Protein AF-A0A8C9MEL6-F1 (afdb_monomer)

Solvent-accessible surface area (backbone atoms only — not comparable to full-atom values): 7020 Å² total; per-residue (Å²): 141,83,85,80,83,79,82,81,81,81,84,76,84,80,82,75,74,52,78,75,56,58,56,47,55,54,43,43,65,72,52,49,47,67,72,44,66,90,51,96,62,8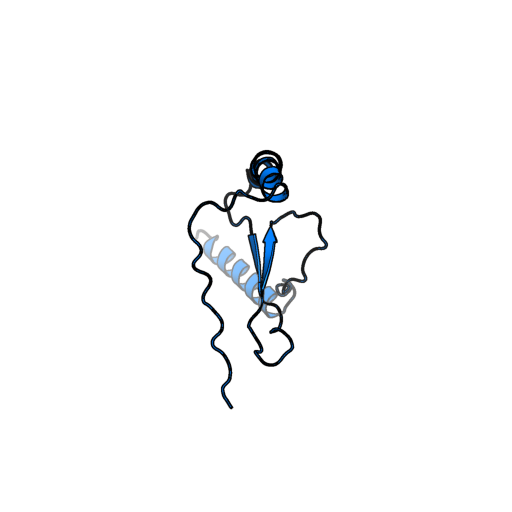3,60,61,46,78,45,80,50,74,50,45,87,67,94,78,52,45,86,39,67,50,77,43,60,70,91,55,96,62,85,79,77,92,65,90,75,77,83,61,67,82,39,71,68,46,44,52,53,49,52,53,52,52,54,54,49,53,70,70,67,58,80,129

Structure (mmCIF, N/CA/C/O backbone):
data_AF-A0A8C9MEL6-F1
#
_entry.id   AF-A0A8C9MEL6-F1
#
loop_
_atom_site.group_PDB
_atom_site.id
_atom_site.type_symbol
_atom_site.label_atom_id
_atom_site.label_alt_id
_atom_site.label_comp_id
_atom_site.label_asym_id
_atom_site.label_entity_id
_atom_site.label_seq_id
_atom_site.pdbx_PDB_ins_code
_atom_site.Cartn_x
_atom_site.Cartn_y
_atom_site.Cartn_z
_atom_site.occupancy
_atom_site.B_iso_or_equiv
_atom_site.auth_seq_id
_atom_site.auth_comp_id
_atom_site.auth_asym_id
_atom_site.auth_atom_id
_atom_site.pdbx_PDB_model_num
ATOM 1 N N . MET A 1 1 ? 52.071 -3.184 -11.048 1.00 50.12 1 MET A N 1
ATOM 2 C CA . MET A 1 1 ? 50.902 -3.837 -11.676 1.00 50.12 1 MET A CA 1
ATOM 3 C C . MET A 1 1 ? 49.670 -3.042 -11.248 1.00 50.12 1 MET A C 1
ATOM 5 O O . MET A 1 1 ? 49.292 -3.120 -10.090 1.00 50.12 1 MET A O 1
ATOM 9 N N . PHE A 1 2 ? 49.173 -2.140 -12.100 1.00 41.22 2 PHE A N 1
ATOM 10 C CA . PHE A 1 2 ? 48.120 -1.164 -11.759 1.00 41.22 2 PHE A CA 1
ATOM 11 C C . PHE A 1 2 ? 46.716 -1.738 -12.006 1.00 41.22 2 PHE A C 1
ATOM 13 O O . PHE A 1 2 ? 46.551 -2.427 -13.012 1.00 41.22 2 PHE A O 1
ATOM 20 N N . PRO A 1 3 ? 45.683 -1.384 -11.220 1.00 53.12 3 PRO A N 1
ATOM 21 C CA . PRO A 1 3 ? 44.315 -1.417 -11.708 1.00 53.12 3 PRO A CA 1
ATOM 22 C C . PRO A 1 3 ? 43.936 -0.069 -12.343 1.00 53.12 3 PRO A C 1
ATOM 24 O O . PRO A 1 3 ? 44.161 1.008 -11.794 1.00 53.12 3 PRO A O 1
ATOM 27 N N . THR A 1 4 ? 43.381 -0.173 -13.544 1.00 49.31 4 THR A N 1
ATOM 28 C CA . THR A 1 4 ? 42.933 0.890 -14.446 1.00 49.31 4 THR A CA 1
ATOM 29 C C . THR A 1 4 ? 41.743 1.672 -13.890 1.00 49.31 4 THR A C 1
ATOM 31 O O . THR A 1 4 ? 40.770 1.084 -13.419 1.00 49.31 4 THR A O 1
ATOM 34 N N . SER A 1 5 ? 41.792 3.000 -14.004 1.00 50.53 5 SER A N 1
ATOM 35 C CA . SER A 1 5 ? 40.670 3.895 -13.727 1.00 50.53 5 SER A CA 1
ATOM 36 C C . SER A 1 5 ? 39.515 3.658 -14.710 1.00 50.53 5 SER A C 1
ATOM 38 O O . SER A 1 5 ? 39.695 3.609 -15.926 1.00 50.53 5 SER A O 1
ATOM 40 N N . VAL A 1 6 ? 38.304 3.515 -14.171 1.00 56.16 6 VAL A N 1
ATOM 41 C CA . VAL A 1 6 ? 37.051 3.470 -14.938 1.00 56.16 6 VAL A CA 1
ATOM 42 C C . VAL A 1 6 ? 36.745 4.889 -15.439 1.00 56.16 6 VAL A C 1
ATOM 44 O O . VAL A 1 6 ? 36.769 5.818 -14.628 1.00 56.16 6 VAL A O 1
ATOM 47 N N . PRO A 1 7 ? 36.454 5.118 -16.734 1.00 46.91 7 PRO A N 1
ATOM 48 C CA . PRO A 1 7 ? 36.179 6.465 -17.206 1.00 46.91 7 PRO A CA 1
ATOM 49 C C . PRO A 1 7 ? 34.779 6.912 -16.768 1.00 46.91 7 PRO A C 1
ATOM 51 O O . PRO A 1 7 ? 33.774 6.247 -17.023 1.00 46.91 7 PRO A O 1
ATOM 54 N N . ALA A 1 8 ? 34.718 8.086 -16.142 1.00 51.22 8 ALA A N 1
ATOM 55 C CA . ALA A 1 8 ? 33.484 8.808 -15.876 1.00 51.22 8 ALA A CA 1
ATOM 56 C C . ALA A 1 8 ? 32.819 9.206 -17.206 1.00 51.22 8 ALA A C 1
ATOM 58 O O . ALA A 1 8 ? 33.338 10.036 -17.958 1.00 51.22 8 ALA A O 1
ATOM 59 N N . ARG A 1 9 ? 31.657 8.617 -17.507 1.00 49.78 9 ARG A N 1
ATOM 60 C CA . ARG A 1 9 ? 30.814 9.032 -18.635 1.00 49.78 9 ARG A CA 1
ATOM 61 C C . ARG A 1 9 ? 30.253 10.429 -18.340 1.00 49.78 9 ARG A C 1
ATOM 63 O O . ARG A 1 9 ? 29.317 10.576 -17.560 1.00 49.78 9 ARG A O 1
ATOM 70 N N . ARG A 1 10 ? 30.821 11.463 -18.971 1.00 45.53 10 ARG A N 1
ATOM 71 C CA . ARG A 1 10 ? 30.185 12.785 -19.092 1.00 45.53 10 ARG A CA 1
ATOM 72 C C . ARG A 1 10 ? 28.930 12.635 -19.956 1.00 45.53 10 ARG A C 1
ATOM 74 O O . ARG A 1 10 ? 29.035 12.447 -21.162 1.00 45.53 10 ARG A O 1
ATOM 81 N N . GLY A 1 11 ? 27.755 12.683 -19.333 1.00 38.56 11 GLY A N 1
ATOM 82 C CA . GLY A 1 11 ? 26.468 12.726 -20.025 1.00 38.56 11 GLY A CA 1
ATOM 83 C C . GLY A 1 11 ? 26.136 14.154 -20.449 1.00 38.56 11 GLY A C 1
ATOM 84 O O . GLY A 1 11 ? 25.525 14.900 -19.692 1.00 38.56 11 GLY A O 1
ATOM 85 N N . THR A 1 12 ? 26.560 14.551 -21.646 1.00 44.88 12 THR A N 1
ATOM 86 C CA . THR A 1 12 ? 26.092 15.776 -22.304 1.00 44.88 12 THR A CA 1
ATOM 87 C C . THR A 1 12 ? 24.839 15.469 -23.123 1.00 44.88 12 THR A C 1
ATOM 89 O O . THR A 1 12 ? 24.928 14.732 -24.097 1.00 44.88 12 THR A O 1
ATOM 92 N N . GLY A 1 13 ? 23.710 16.048 -22.699 1.00 47.44 13 GLY A N 1
ATOM 93 C CA . GLY A 1 13 ? 22.645 16.637 -23.525 1.00 47.44 13 GLY A CA 1
ATOM 94 C C . GLY A 1 13 ? 22.043 15.834 -24.686 1.00 47.44 13 GLY A C 1
ATOM 95 O O . GLY A 1 13 ? 22.698 15.590 -25.690 1.00 47.44 13 GLY A O 1
ATOM 96 N N . ALA A 1 14 ? 20.724 15.622 -24.591 1.00 51.44 14 ALA A N 1
ATOM 97 C CA . ALA A 1 14 ? 19.803 15.116 -25.618 1.00 51.44 14 ALA A CA 1
ATOM 98 C C . ALA A 1 14 ? 19.763 13.589 -25.799 1.00 51.44 14 ALA A C 1
ATOM 100 O O . ALA A 1 14 ? 19.950 13.052 -26.891 1.00 51.44 14 ALA A O 1
ATOM 101 N N . GLU A 1 15 ? 19.399 12.885 -24.729 1.00 51.06 15 GLU A N 1
ATOM 102 C CA . GLU A 1 15 ? 18.885 11.524 -24.848 1.00 51.06 15 GLU A CA 1
ATOM 103 C C . GLU A 1 15 ? 17.477 11.594 -25.460 1.00 51.06 15 GLU A C 1
ATOM 105 O O . GLU A 1 15 ? 16.505 12.011 -24.830 1.00 51.06 15 GLU A O 1
ATOM 110 N N . ARG A 1 16 ? 17.375 11.275 -26.754 1.00 59.25 16 ARG A N 1
ATOM 111 C CA . ARG A 1 16 ? 16.087 11.048 -27.412 1.00 59.25 16 ARG A CA 1
ATOM 112 C C . ARG A 1 16 ? 15.397 9.915 -26.655 1.00 59.25 16 ARG A C 1
ATOM 114 O O . ARG A 1 16 ? 15.860 8.783 -26.746 1.00 59.25 16 ARG A O 1
ATOM 121 N N . ALA A 1 17 ? 14.314 10.239 -25.949 1.00 59.91 17 ALA A N 1
ATOM 122 C CA . ALA A 1 17 ? 13.492 9.269 -25.236 1.00 59.91 17 ALA A CA 1
ATOM 123 C C . ALA A 1 17 ? 13.239 8.040 -26.122 1.00 59.91 17 ALA A C 1
ATOM 125 O O . ALA A 1 17 ? 12.803 8.183 -27.279 1.00 59.91 17 ALA A O 1
ATOM 126 N N . ALA A 1 18 ? 13.578 6.857 -25.608 1.00 60.16 18 ALA A N 1
ATOM 127 C CA . ALA A 1 18 ? 13.481 5.612 -26.359 1.00 60.16 18 ALA A CA 1
ATOM 128 C C . ALA A 1 18 ? 12.025 5.416 -26.835 1.00 60.16 18 ALA A C 1
ATOM 130 O O . ALA A 1 18 ? 11.101 5.883 -26.170 1.00 60.16 18 ALA A O 1
ATOM 131 N N . PRO A 1 19 ? 11.759 4.734 -27.964 1.00 62.56 19 PRO A N 1
ATOM 132 C CA . PRO A 1 19 ? 10.397 4.580 -28.495 1.00 62.56 19 PRO A CA 1
ATOM 133 C C . PRO A 1 19 ? 9.375 4.087 -27.454 1.00 62.56 19 PRO A C 1
ATOM 135 O O . PRO A 1 19 ? 8.249 4.572 -27.423 1.00 62.56 19 PRO A O 1
ATOM 138 N N . GLN A 1 20 ? 9.810 3.219 -26.535 1.00 69.06 20 GLN A N 1
ATOM 139 C CA . GLN A 1 20 ? 9.006 2.688 -25.429 1.00 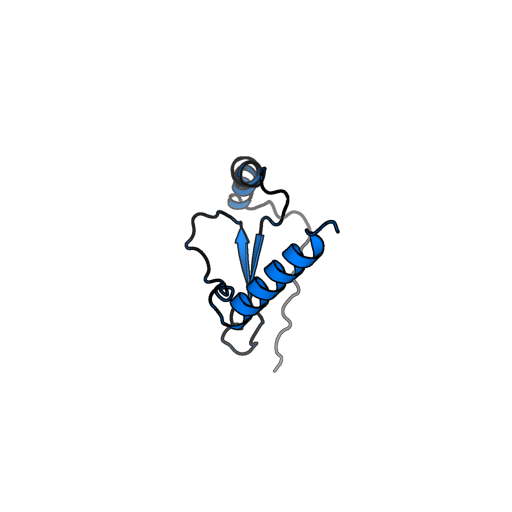69.06 20 GLN A CA 1
ATOM 140 C C . GLN A 1 20 ? 8.565 3.759 -24.416 1.00 69.06 20 GLN A C 1
ATOM 142 O O . GLN A 1 20 ? 7.509 3.634 -23.804 1.00 69.06 20 GLN A O 1
ATOM 147 N N . GLU A 1 21 ? 9.342 4.828 -24.237 1.00 76.50 21 GLU A N 1
ATOM 148 C CA . GLU A 1 21 ? 9.034 5.917 -23.303 1.00 76.50 21 GLU A CA 1
ATOM 149 C C . GLU A 1 21 ? 7.956 6.858 -23.851 1.00 76.50 21 GLU A C 1
ATOM 151 O O . GLU A 1 21 ? 7.190 7.443 -23.085 1.00 76.50 21 GLU A O 1
ATOM 156 N N . LYS A 1 22 ? 7.838 6.970 -25.180 1.00 80.25 22 LYS A N 1
ATOM 157 C CA . LYS A 1 22 ? 6.809 7.802 -25.821 1.00 80.25 22 LYS A CA 1
ATOM 158 C C . LYS A 1 22 ? 5.407 7.228 -25.612 1.00 80.25 22 LYS A C 1
ATOM 160 O O . LYS A 1 22 ? 4.470 7.983 -25.350 1.00 80.25 22 LYS A O 1
ATOM 165 N N . ASP A 1 23 ? 5.276 5.903 -25.612 1.00 85.94 23 ASP A N 1
ATOM 166 C CA . ASP A 1 23 ? 4.010 5.214 -25.330 1.00 85.94 23 ASP A CA 1
ATOM 167 C C . ASP A 1 23 ? 3.546 5.415 -23.875 1.00 85.94 23 ASP A C 1
ATOM 169 O O . ASP A 1 23 ? 2.344 5.422 -23.577 1.00 85.94 23 ASP A O 1
ATOM 173 N N . LEU A 1 24 ? 4.483 5.658 -22.949 1.00 89.12 24 LEU A N 1
ATOM 174 C CA . LEU A 1 24 ? 4.159 5.932 -21.547 1.00 89.12 24 LEU A CA 1
ATOM 175 C C . LEU A 1 24 ? 3.415 7.256 -21.372 1.00 89.12 24 LEU A C 1
ATOM 177 O O . LEU A 1 24 ? 2.575 7.349 -20.478 1.00 89.12 24 LEU A O 1
ATOM 181 N N . ILE A 1 25 ? 3.659 8.252 -22.230 1.00 91.94 25 ILE A N 1
ATOM 182 C CA . ILE A 1 25 ? 2.947 9.538 -22.190 1.00 91.94 25 ILE A CA 1
ATOM 183 C C . ILE A 1 25 ? 1.460 9.311 -22.471 1.00 91.94 25 ILE A C 1
ATOM 185 O O . ILE A 1 25 ? 0.599 9.790 -21.728 1.00 91.94 25 ILE A O 1
ATOM 189 N N . HIS A 1 26 ? 1.144 8.518 -23.498 1.00 91.88 26 HIS A N 1
ATOM 190 C CA . HIS A 1 26 ? -0.238 8.159 -23.804 1.00 91.88 26 HIS A CA 1
ATOM 191 C C . HIS A 1 26 ? -0.886 7.415 -22.629 1.00 91.88 26 HIS A C 1
ATOM 193 O O . HIS A 1 26 ? -1.976 7.780 -22.185 1.00 91.88 26 HIS A O 1
ATOM 199 N N . LYS A 1 27 ? -0.189 6.425 -22.055 1.00 92.81 27 LYS A N 1
ATOM 200 C CA . LYS A 1 27 ? -0.662 5.677 -20.880 1.00 92.81 27 LYS A CA 1
ATOM 201 C C . LYS A 1 27 ? -0.887 6.579 -19.661 1.00 92.81 27 LYS A C 1
ATOM 203 O O . LYS A 1 27 ? -1.877 6.403 -18.949 1.00 92.81 27 LYS A O 1
ATOM 208 N N . LEU A 1 28 ? -0.011 7.552 -19.422 1.00 93.75 28 LEU A N 1
ATOM 209 C CA . LEU A 1 28 ? -0.119 8.486 -18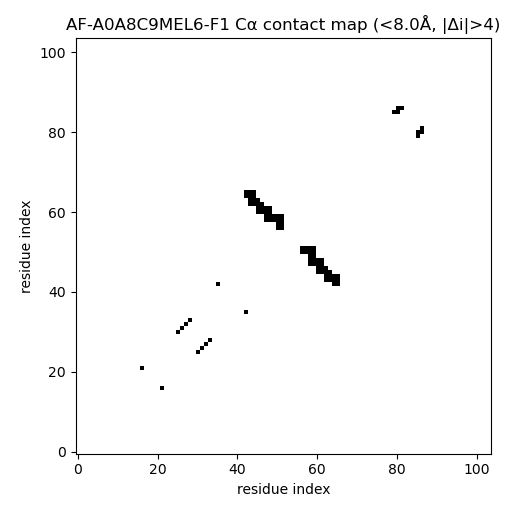.305 1.00 93.75 28 LEU A CA 1
ATOM 210 C C . LEU A 1 28 ? -1.417 9.292 -18.389 1.00 93.75 28 LEU A C 1
ATOM 212 O O . LEU A 1 28 ? -2.209 9.275 -17.448 1.00 93.75 28 LEU A O 1
ATOM 216 N N . PHE A 1 29 ? -1.670 9.937 -19.527 1.00 95.06 29 PHE A N 1
ATOM 217 C CA . PHE A 1 29 ? -2.817 10.835 -19.666 1.00 95.06 29 PHE A CA 1
ATOM 218 C C . PHE A 1 29 ? -4.132 10.123 -19.979 1.00 95.06 29 PHE A C 1
ATOM 220 O O . PHE A 1 29 ? -5.185 10.591 -19.554 1.00 95.06 29 PHE A O 1
ATOM 227 N N . LYS A 1 30 ? -4.108 9.003 -20.711 1.00 95.44 30 LYS A N 1
ATOM 228 C CA . LYS A 1 30 ? -5.336 8.295 -21.110 1.00 95.44 30 LYS A CA 1
ATOM 229 C C . LYS A 1 30 ? -5.760 7.202 -20.142 1.00 95.44 30 LYS A C 1
ATOM 231 O O . LYS A 1 30 ? -6.948 6.915 -20.061 1.00 95.44 30 LYS A O 1
ATOM 236 N N . VAL A 1 31 ? -4.827 6.608 -19.394 1.00 93.44 31 VAL A N 1
ATOM 237 C CA . VAL A 1 31 ? -5.130 5.477 -18.501 1.00 93.44 31 VAL A CA 1
ATOM 238 C C . VAL A 1 31 ? -4.942 5.842 -17.032 1.00 93.44 31 VAL A C 1
ATOM 240 O O . VAL A 1 31 ? -5.827 5.574 -16.222 1.00 93.44 31 VAL A O 1
ATOM 243 N N . LEU A 1 32 ? -3.799 6.425 -16.658 1.00 94.00 32 LEU A N 1
ATOM 244 C CA . LEU A 1 32 ? -3.481 6.670 -15.247 1.00 94.00 32 LEU A CA 1
ATOM 245 C C . LEU A 1 32 ? -4.190 7.907 -14.685 1.00 94.00 32 LEU A C 1
ATOM 247 O O . LEU A 1 32 ? -4.730 7.831 -13.585 1.00 94.00 32 LEU A O 1
ATOM 251 N N . ALA A 1 33 ? -4.238 9.018 -15.423 1.00 93.69 33 ALA A N 1
ATOM 252 C CA . ALA A 1 33 ? -4.870 10.245 -14.938 1.00 93.69 33 ALA A CA 1
ATOM 253 C C . ALA A 1 33 ? -6.378 10.068 -14.639 1.00 93.69 33 ALA A C 1
ATOM 255 O O . ALA A 1 33 ? -6.775 10.355 -13.507 1.00 93.69 33 ALA A O 1
ATOM 256 N N . PRO A 1 34 ? -7.212 9.496 -15.538 1.00 94.69 34 PRO A N 1
ATOM 257 C CA . PRO A 1 34 ? -8.627 9.262 -15.230 1.00 94.69 34 PRO A CA 1
ATOM 258 C C . PRO A 1 34 ? -8.830 8.275 -14.072 1.00 94.69 34 PRO A C 1
ATOM 260 O O . PRO A 1 34 ? -9.721 8.454 -13.245 1.00 94.69 34 PRO A O 1
ATOM 263 N N . ARG A 1 35 ? -7.965 7.255 -13.955 1.00 93.50 35 ARG A N 1
ATOM 264 C CA . ARG A 1 35 ? -8.012 6.262 -12.865 1.00 93.50 35 ARG A CA 1
ATOM 265 C C . ARG A 1 35 ? -7.874 6.902 -11.484 1.00 93.50 35 ARG A C 1
ATOM 267 O O . ARG A 1 35 ? -8.492 6.444 -10.523 1.00 93.50 35 ARG A O 1
ATOM 274 N N . PHE A 1 36 ? -7.046 7.934 -11.369 1.00 94.81 36 PHE A N 1
ATOM 275 C CA . PHE A 1 36 ? -6.754 8.576 -10.093 1.00 94.81 36 PHE A CA 1
ATOM 276 C C . PHE A 1 36 ? -7.589 9.826 -9.807 1.00 94.81 36 PHE A C 1
ATOM 278 O O . PHE A 1 36 ? -7.513 10.337 -8.696 1.00 94.81 36 PHE A O 1
ATOM 285 N N . GLN A 1 37 ? -8.459 10.250 -10.727 1.00 93.06 37 GLN A N 1
ATOM 286 C CA . GLN A 1 37 ? -9.355 11.393 -10.536 1.00 93.06 37 GLN A CA 1
ATOM 287 C C . GLN A 1 37 ? -10.163 11.366 -9.216 1.00 93.06 37 GLN A C 1
ATOM 289 O O . GLN A 1 37 ? -10.211 12.401 -8.554 1.00 93.06 37 GLN A O 1
ATOM 294 N N . PRO A 1 38 ? -10.756 10.238 -8.761 1.00 91.38 38 PRO A N 1
ATOM 295 C CA . PRO A 1 38 ? -11.496 10.214 -7.495 1.00 91.38 38 PRO A CA 1
ATOM 296 C C . PRO A 1 38 ? -10.601 10.058 -6.251 1.00 91.38 38 PRO A C 1
ATOM 298 O O . PRO A 1 38 ? -11.114 9.969 -5.139 1.00 91.38 38 PRO A O 1
ATOM 301 N N . HIS A 1 39 ? -9.276 9.979 -6.408 1.00 87.38 39 HIS A N 1
ATOM 302 C CA . HIS A 1 39 ? -8.329 9.707 -5.328 1.00 87.38 39 HIS A CA 1
ATOM 303 C C . HIS A 1 39 ? -7.518 10.970 -4.981 1.00 87.38 39 HIS A C 1
ATOM 305 O O . HIS A 1 39 ? -6.380 11.080 -5.428 1.00 87.38 39 HIS A O 1
ATOM 311 N N . PRO A 1 40 ? -8.009 11.894 -4.127 1.00 83.19 40 PRO A N 1
ATOM 312 C CA . PRO A 1 40 ? -7.294 13.132 -3.770 1.00 83.19 40 PRO A CA 1
ATOM 313 C C . PRO A 1 40 ? -6.067 12.910 -2.856 1.00 83.19 40 PRO A C 1
ATOM 315 O O . PRO A 1 40 ? -5.601 13.831 -2.193 1.00 83.19 40 PRO A O 1
ATOM 318 N N . GLY A 1 41 ? -5.564 11.678 -2.760 1.00 85.81 41 GLY A N 1
ATOM 319 C CA . GLY A 1 41 ? -4.511 11.279 -1.830 1.00 85.81 41 GLY A CA 1
ATOM 320 C C . GLY A 1 41 ? -3.339 10.596 -2.527 1.00 85.81 41 GLY A C 1
ATOM 321 O O . GLY A 1 41 ? -3.037 10.845 -3.688 1.00 85.81 41 GLY A O 1
ATOM 322 N N . SER A 1 42 ? -2.659 9.695 -1.816 1.00 90.00 42 SER A N 1
ATOM 323 C CA . SER A 1 42 ? -1.505 8.989 -2.378 1.00 90.00 42 SER A CA 1
ATOM 324 C C . SER A 1 42 ? -1.891 8.095 -3.562 1.00 90.00 42 SER A C 1
ATOM 326 O O . SER A 1 42 ? -2.763 7.234 -3.437 1.00 90.00 42 SER A O 1
ATOM 328 N N . TYR A 1 43 ? -1.201 8.252 -4.690 1.00 95.12 43 TYR A N 1
ATOM 329 C CA . TYR A 1 43 ? -1.347 7.386 -5.871 1.00 95.12 43 TYR A CA 1
ATOM 330 C C . TYR A 1 43 ? -0.497 6.123 -5.769 1.00 95.12 43 TYR A C 1
ATOM 332 O O . TYR A 1 43 ? -0.840 5.072 -6.314 1.00 95.12 43 TYR A O 1
ATOM 340 N N . THR A 1 44 ? 0.605 6.230 -5.032 1.00 94.69 44 THR A N 1
ATOM 341 C CA . THR A 1 44 ? 1.568 5.162 -4.825 1.00 94.69 44 THR A CA 1
ATOM 342 C C . THR A 1 44 ? 1.404 4.521 -3.452 1.00 94.69 44 THR A C 1
ATOM 344 O O . THR A 1 44 ? 0.883 5.113 -2.499 1.00 94.69 44 THR A O 1
ATOM 347 N N . ARG A 1 45 ? 1.853 3.275 -3.349 1.00 92.69 45 ARG A N 1
ATOM 348 C CA . ARG A 1 45 ? 2.122 2.594 -2.087 1.00 92.69 45 ARG A CA 1
ATOM 349 C C . ARG A 1 45 ? 3.582 2.174 -2.089 1.00 92.69 45 ARG A C 1
ATOM 351 O O . ARG A 1 45 ? 4.060 1.652 -3.088 1.00 92.69 45 ARG A O 1
ATOM 358 N N . LEU A 1 46 ? 4.250 2.387 -0.962 1.00 94.50 46 LEU A N 1
ATOM 359 C CA . LEU A 1 46 ? 5.603 1.916 -0.708 1.00 94.50 46 LEU A CA 1
ATOM 360 C C . LEU A 1 46 ? 5.548 0.857 0.396 1.00 94.50 46 LEU A C 1
ATOM 362 O O . LEU A 1 46 ? 4.930 1.094 1.436 1.00 94.50 46 LEU A O 1
ATOM 366 N N . LEU A 1 47 ? 6.167 -0.298 0.174 1.00 94.75 47 LEU A N 1
ATOM 367 C CA . LEU A 1 47 ? 6.333 -1.343 1.183 1.00 94.75 47 LEU A CA 1
ATOM 368 C C . LEU A 1 47 ? 7.805 -1.719 1.279 1.00 94.75 47 LEU A C 1
ATOM 370 O O . LEU A 1 47 ? 8.433 -2.032 0.272 1.00 94.75 47 LEU A O 1
ATOM 374 N N . GLN A 1 48 ? 8.345 -1.695 2.494 1.00 94.44 48 GLN A N 1
ATOM 375 C CA . GLN A 1 48 ? 9.689 -2.193 2.742 1.00 94.44 48 GLN A CA 1
ATOM 376 C C . GLN A 1 48 ? 9.696 -3.715 2.611 1.00 94.44 48 GLN A C 1
ATOM 378 O O . GLN A 1 48 ? 8.812 -4.396 3.134 1.00 94.44 48 GLN A O 1
ATOM 383 N N . ILE A 1 49 ? 10.706 -4.228 1.921 1.00 94.06 49 ILE A N 1
ATOM 384 C CA . ILE A 1 49 ? 10.976 -5.660 1.811 1.00 94.06 49 ILE A CA 1
ATOM 385 C C . ILE A 1 49 ? 12.309 -5.968 2.503 1.00 94.06 49 ILE A C 1
ATOM 387 O O . ILE A 1 49 ? 13.038 -5.032 2.859 1.00 94.06 49 ILE A O 1
ATOM 391 N N . PRO A 1 50 ? 12.628 -7.251 2.742 1.00 94.19 50 PRO A N 1
ATOM 392 C CA . PRO A 1 50 ? 13.930 -7.627 3.268 1.00 94.19 50 PRO A CA 1
ATOM 393 C C . PRO A 1 50 ? 15.068 -7.020 2.447 1.00 94.19 50 PRO A C 1
ATOM 395 O O . PRO A 1 50 ? 14.918 -6.725 1.257 1.00 94.19 50 PRO A O 1
ATOM 398 N N . ASN A 1 51 ? 16.201 -6.808 3.110 1.00 96.38 51 ASN A N 1
ATOM 399 C CA . ASN A 1 51 ? 17.383 -6.286 2.446 1.00 96.38 51 ASN A CA 1
ATOM 400 C C . ASN A 1 51 ? 17.800 -7.215 1.306 1.00 96.38 51 ASN A C 1
ATOM 402 O O . ASN A 1 51 ? 17.574 -8.421 1.366 1.00 96.38 51 ASN A O 1
ATOM 406 N N . ARG A 1 52 ? 18.417 -6.635 0.277 1.00 95.75 52 ARG A N 1
ATOM 407 C CA . ARG A 1 52 ? 18.916 -7.402 -0.860 1.00 95.75 52 ARG A CA 1
ATOM 408 C C . ARG A 1 52 ? 19.913 -8.457 -0.380 1.00 95.75 52 ARG A C 1
ATOM 410 O O . ARG A 1 52 ? 20.852 -8.131 0.349 1.00 95.75 52 ARG A O 1
ATOM 417 N N . ASP A 1 53 ? 19.714 -9.688 -0.836 1.00 92.19 53 ASP A N 1
ATOM 418 C CA . ASP A 1 53 ? 20.655 -10.776 -0.602 1.00 92.19 53 ASP A CA 1
ATOM 419 C C . ASP A 1 53 ? 21.977 -10.474 -1.317 1.00 92.19 53 ASP A C 1
ATOM 421 O O . ASP A 1 53 ? 21.998 -10.128 -2.500 1.00 92.19 53 ASP A O 1
ATOM 425 N N . GLY A 1 54 ? 23.089 -10.572 -0.590 1.00 88.69 54 GLY A N 1
ATOM 426 C CA . GLY A 1 54 ? 24.420 -10.276 -1.113 1.00 88.69 54 GLY A CA 1
ATOM 427 C C . GLY A 1 54 ? 25.288 -9.477 -0.146 1.00 88.69 54 GLY A C 1
ATOM 428 O O . GLY A 1 54 ? 24.961 -9.302 1.030 1.00 88.69 54 GLY A O 1
ATOM 429 N N . LEU A 1 55 ? 26.431 -9.013 -0.655 1.00 85.81 55 LEU A N 1
ATOM 430 C CA . LEU A 1 55 ? 27.484 -8.394 0.153 1.00 85.81 55 LEU A CA 1
ATOM 431 C C . LEU A 1 55 ? 27.082 -7.026 0.727 1.00 85.81 55 LEU A C 1
ATOM 433 O O . LEU A 1 55 ? 27.474 -6.693 1.841 1.00 85.81 55 LEU A O 1
ATOM 437 N N . ASP A 1 56 ? 26.292 -6.241 -0.008 1.00 93.56 56 ASP A N 1
ATOM 438 C CA . ASP A 1 56 ? 25.959 -4.863 0.369 1.00 93.56 56 ASP A CA 1
ATOM 439 C C . ASP A 1 56 ? 24.765 -4.733 1.326 1.00 93.56 56 ASP A C 1
ATOM 441 O O . ASP A 1 56 ? 24.595 -3.681 1.945 1.00 93.56 56 ASP A O 1
ATOM 445 N N . ARG A 1 57 ? 23.945 -5.789 1.461 1.00 91.56 57 ARG A N 1
ATOM 446 C CA . ARG A 1 57 ? 22.741 -5.845 2.310 1.00 91.56 57 ARG A CA 1
ATOM 447 C C . ARG A 1 57 ? 21.879 -4.582 2.202 1.00 91.56 57 ARG A C 1
ATOM 449 O O . ARG A 1 57 ? 21.371 -4.085 3.212 1.00 91.56 57 ARG A O 1
ATOM 456 N N . ALA A 1 58 ? 21.725 -4.052 0.988 1.00 95.62 58 ALA A N 1
ATOM 457 C CA . ALA A 1 58 ? 21.031 -2.790 0.758 1.00 95.62 58 ALA A CA 1
ATOM 458 C C . ALA A 1 58 ? 19.563 -2.847 1.222 1.00 95.62 58 ALA A C 1
ATOM 460 O O . ALA A 1 58 ? 18.885 -3.862 1.053 1.00 95.62 58 ALA A O 1
ATOM 461 N N . LYS A 1 59 ? 19.052 -1.744 1.787 1.00 96.06 59 LYS A N 1
ATOM 462 C CA . LYS A 1 59 ? 17.632 -1.616 2.156 1.00 96.06 59 LYS A CA 1
ATOM 463 C C . LYS A 1 59 ? 16.781 -1.502 0.894 1.00 96.06 59 LYS A C 1
ATOM 465 O O . LYS A 1 59 ? 17.038 -0.636 0.062 1.00 96.06 59 LYS A O 1
ATOM 470 N N . MET A 1 60 ? 15.749 -2.333 0.789 1.00 97.25 60 MET A N 1
ATOM 471 C CA . MET A 1 60 ? 14.911 -2.432 -0.406 1.00 97.25 60 MET A CA 1
ATOM 472 C C . MET A 1 60 ? 13.446 -2.101 -0.108 1.00 97.25 60 MET A C 1
ATOM 474 O O . MET A 1 60 ? 12.950 -2.276 1.008 1.00 97.25 60 MET A O 1
ATOM 478 N N . ALA A 1 61 ? 12.733 -1.637 -1.132 1.00 96.19 61 ALA A N 1
ATOM 479 C CA . ALA A 1 61 ? 11.302 -1.376 -1.069 1.00 96.19 61 ALA A CA 1
ATOM 480 C C . ALA A 1 61 ? 10.634 -1.649 -2.420 1.00 96.19 61 ALA A C 1
ATOM 482 O O . ALA A 1 61 ? 11.254 -1.527 -3.474 1.00 96.19 61 ALA A O 1
ATOM 483 N N . VAL A 1 62 ? 9.348 -1.983 -2.373 1.00 95.75 62 VAL A N 1
ATOM 484 C CA . VAL A 1 62 ? 8.468 -2.099 -3.535 1.00 95.75 62 VAL A CA 1
ATOM 485 C C . VAL A 1 62 ? 7.590 -0.859 -3.592 1.00 95.75 62 VAL A C 1
ATOM 487 O O . VAL A 1 62 ? 6.937 -0.516 -2.603 1.00 95.75 62 VAL A O 1
ATOM 490 N N . ILE A 1 63 ? 7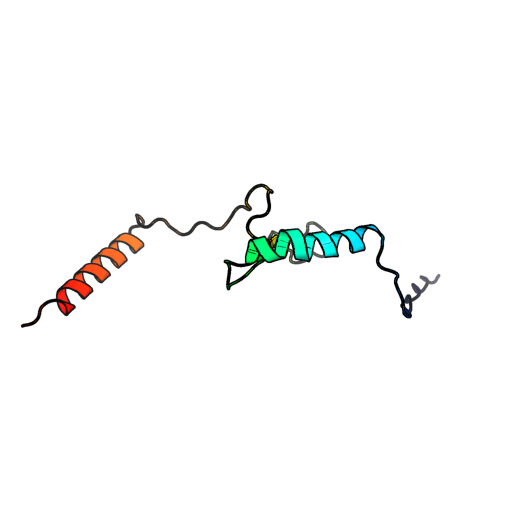.563 -0.201 -4.752 1.00 95.88 63 ILE A N 1
ATOM 491 C CA . ILE A 1 63 ? 6.623 0.876 -5.054 1.00 95.88 63 ILE A CA 1
ATOM 492 C C . ILE A 1 63 ? 5.600 0.395 -6.080 1.00 95.88 63 ILE A C 1
ATOM 494 O O . ILE A 1 63 ? 5.955 -0.173 -7.109 1.00 95.88 63 ILE A O 1
ATOM 498 N N . GLU A 1 64 ? 4.323 0.631 -5.808 1.00 95.06 64 GLU A N 1
ATOM 499 C CA . GLU A 1 64 ? 3.236 0.280 -6.718 1.00 95.06 64 GLU A CA 1
ATOM 500 C C . GLU A 1 64 ? 2.260 1.442 -6.901 1.00 95.06 64 GLU A C 1
ATOM 502 O O . GLU A 1 64 ? 2.055 2.251 -5.995 1.00 95.06 64 GLU A O 1
ATOM 507 N N . LEU A 1 65 ? 1.613 1.494 -8.065 1.00 94.81 65 LEU A N 1
ATOM 508 C CA . LEU A 1 65 ? 0.446 2.343 -8.295 1.00 94.81 65 LEU A CA 1
ATOM 509 C C . LEU A 1 65 ? -0.802 1.638 -7.765 1.00 94.81 65 LEU A C 1
ATOM 511 O O . LEU A 1 65 ? -1.022 0.462 -8.058 1.00 94.81 65 LEU A O 1
ATOM 515 N N . LYS A 1 66 ? -1.639 2.346 -7.003 1.00 92.56 66 LYS A N 1
ATOM 516 C CA . LYS A 1 66 ? -2.882 1.772 -6.471 1.00 92.56 66 LYS A CA 1
ATOM 517 C C . LYS A 1 66 ? -3.829 1.365 -7.607 1.00 92.56 66 LYS A C 1
ATOM 519 O O . LYS A 1 66 ? -3.938 2.055 -8.618 1.00 92.56 66 LYS A O 1
ATOM 524 N N . GLY A 1 67 ? -4.522 0.239 -7.432 1.00 90.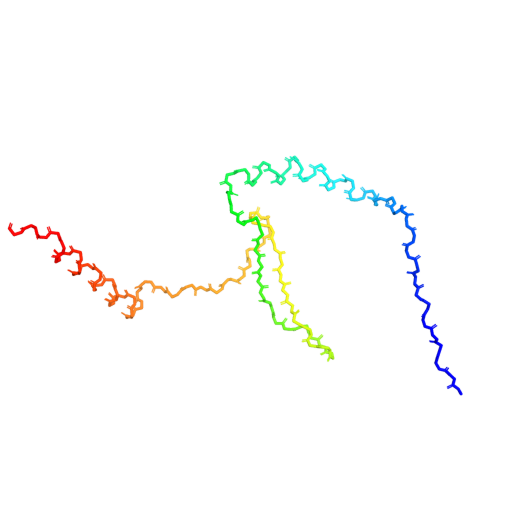56 67 GLY A N 1
ATOM 525 C CA . GLY A 1 67 ? -5.448 -0.286 -8.444 1.00 90.56 67 GLY A CA 1
ATOM 526 C C . GLY A 1 67 ? -4.748 -0.791 -9.710 1.00 90.56 67 GLY A C 1
ATOM 527 O O . GLY A 1 67 ? -5.327 -0.759 -10.795 1.00 90.56 67 GLY A O 1
ATOM 528 N N . ASN A 1 68 ? -3.478 -1.190 -9.612 1.00 93.31 68 ASN A N 1
ATOM 529 C CA . ASN A 1 68 ? -2.830 -1.958 -10.670 1.00 93.31 68 ASN A CA 1
ATOM 530 C C . ASN A 1 68 ? -3.477 -3.365 -10.784 1.00 93.31 68 ASN A C 1
ATOM 532 O O . ASN A 1 68 ? -4.089 -3.825 -9.821 1.00 93.31 68 ASN A O 1
ATOM 536 N N . PRO A 1 69 ? -3.380 -4.038 -11.945 1.00 93.25 69 PRO A N 1
ATOM 537 C CA . PRO A 1 69 ? -3.990 -5.354 -12.162 1.00 93.25 69 PRO A CA 1
ATOM 538 C C . PRO A 1 69 ? -3.139 -6.529 -11.641 1.00 93.25 69 PRO A C 1
ATOM 540 O O . PRO A 1 69 ? -3.408 -7.674 -11.993 1.00 93.25 69 PRO A O 1
ATOM 543 N N . LEU A 1 70 ? -2.079 -6.269 -10.869 1.00 94.56 70 LEU A N 1
ATOM 544 C CA . LEU A 1 70 ? -1.189 -7.309 -10.355 1.00 94.56 70 LEU A CA 1
ATOM 545 C C . LEU A 1 70 ? -1.757 -7.912 -9.059 1.00 94.56 70 LEU A C 1
ATOM 547 O O . LEU A 1 70 ? -2.607 -7.297 -8.406 1.00 94.56 70 LEU A O 1
ATOM 551 N N . PRO A 1 71 ? -1.287 -9.105 -8.650 1.00 95.06 71 PRO A N 1
ATOM 552 C CA . PRO A 1 71 ? -1.648 -9.675 -7.360 1.00 95.06 71 PRO A CA 1
ATOM 553 C C . PRO A 1 71 ? -1.365 -8.690 -6.212 1.00 95.06 71 PRO A C 1
ATOM 555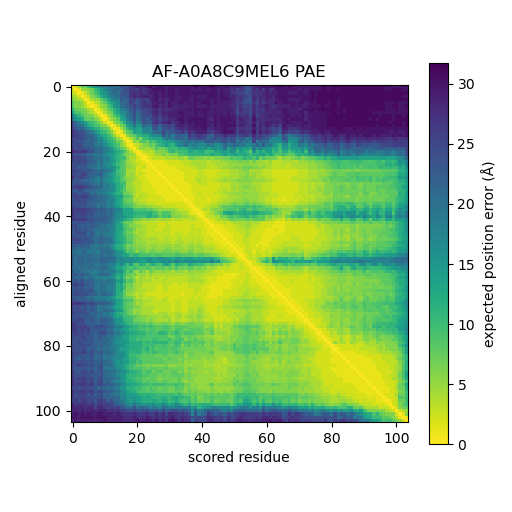 O O . PRO A 1 71 ? -0.308 -8.053 -6.197 1.00 95.06 71 PRO A O 1
ATOM 558 N N . PRO A 1 72 ? -2.280 -8.551 -5.236 1.00 92.69 72 PRO A N 1
ATOM 559 C CA . PRO A 1 72 ? -2.117 -7.584 -4.162 1.00 92.69 72 PRO A CA 1
ATOM 560 C C . PRO A 1 72 ? -0.931 -7.951 -3.266 1.00 92.69 72 PRO A C 1
ATOM 562 O O . PRO A 1 72 ? -0.794 -9.097 -2.836 1.00 92.69 72 PRO A O 1
ATOM 565 N N . LEU A 1 73 ? -0.111 -6.956 -2.918 1.00 91.12 73 LEU A N 1
ATOM 566 C CA . LEU A 1 73 ? 1.017 -7.154 -2.007 1.00 91.12 73 LEU A CA 1
ATOM 567 C C . LEU A 1 73 ? 0.545 -7.595 -0.611 1.00 91.12 73 LEU A C 1
ATOM 569 O O . LEU A 1 73 ? -0.491 -7.141 -0.106 1.00 91.12 73 LEU A O 1
ATOM 573 N N . VAL A 1 74 ? 1.338 -8.451 0.043 1.00 90.19 74 VAL A N 1
ATOM 574 C CA . VAL A 1 74 ? 1.100 -8.857 1.434 1.00 90.19 74 VAL A CA 1
ATOM 575 C C . VAL A 1 74 ? 1.316 -7.646 2.333 1.00 90.19 74 VAL A C 1
ATOM 577 O O . VAL A 1 74 ? 2.400 -7.071 2.398 1.00 90.19 74 VAL A O 1
ATOM 580 N N . ARG A 1 75 ? 0.253 -7.234 3.022 1.00 87.88 75 ARG A N 1
ATOM 581 C CA . ARG A 1 75 ? 0.267 -6.067 3.908 1.00 87.88 75 ARG A CA 1
ATOM 582 C C . ARG A 1 75 ? 0.265 -6.520 5.363 1.00 87.88 75 ARG A C 1
ATOM 584 O O . ARG A 1 75 ? -0.474 -7.456 5.681 1.00 87.88 75 ARG A O 1
ATOM 591 N N . PRO A 1 76 ? 0.978 -5.811 6.256 1.00 87.19 76 PRO A N 1
ATOM 592 C CA . PRO A 1 76 ? 0.775 -5.963 7.688 1.00 87.19 76 PRO A CA 1
ATOM 593 C C . PRO A 1 76 ? -0.709 -5.755 8.010 1.00 87.19 76 PRO A C 1
ATOM 595 O O . PRO A 1 76 ? -1.284 -4.700 7.719 1.00 87.19 76 PRO A O 1
ATOM 598 N N . ARG A 1 77 ? -1.361 -6.792 8.540 1.00 88.56 77 ARG A N 1
ATOM 599 C CA . ARG A 1 77 ? -2.768 -6.714 8.938 1.00 88.56 77 ARG A CA 1
ATOM 600 C C . ARG A 1 77 ? -2.860 -5.996 10.277 1.00 88.56 77 ARG A C 1
ATOM 602 O O . ARG A 1 77 ? -2.091 -6.278 11.191 1.00 88.56 77 ARG A O 1
ATOM 609 N N . ARG A 1 78 ? -3.827 -5.086 10.401 1.00 89.38 78 ARG A N 1
ATOM 610 C CA . ARG A 1 78 ? -4.189 -4.530 11.708 1.00 89.38 78 ARG A CA 1
ATOM 611 C C . ARG A 1 78 ? -4.785 -5.640 12.572 1.00 89.38 78 ARG A C 1
ATOM 613 O O . ARG A 1 78 ? -5.427 -6.552 12.048 1.00 89.38 78 ARG A O 1
ATOM 620 N N . HIS A 1 79 ? -4.578 -5.549 13.882 1.00 91.38 79 HIS A N 1
ATOM 621 C CA . HIS A 1 79 ? -5.232 -6.450 14.822 1.00 91.38 79 HIS A CA 1
ATOM 622 C C . HIS A 1 79 ? -6.751 -6.345 14.685 1.00 91.38 79 HIS A C 1
ATOM 624 O O . HIS A 1 79 ? -7.286 -5.257 14.480 1.00 91.38 79 HIS A O 1
ATOM 630 N N . SER A 1 80 ? -7.434 -7.485 14.790 1.00 93.38 80 SER A N 1
ATOM 631 C CA . SER A 1 80 ? -8.893 -7.530 14.713 1.00 93.38 80 SER A CA 1
ATOM 632 C C . SER A 1 80 ? -9.534 -6.751 15.859 1.00 93.38 80 SER A C 1
ATOM 634 O O . SER A 1 80 ? -8.967 -6.677 16.950 1.00 93.38 80 SER A O 1
ATOM 636 N N . ASP A 1 81 ? -10.760 -6.275 15.672 1.00 93.69 81 ASP A N 1
ATOM 637 C CA . ASP A 1 81 ? -11.499 -5.592 16.741 1.00 93.69 81 ASP A CA 1
ATOM 638 C C . ASP A 1 81 ? -11.795 -6.508 17.936 1.00 93.69 81 ASP A C 1
ATOM 640 O O . ASP A 1 81 ? -12.068 -6.028 19.029 1.00 93.69 81 ASP A O 1
ATOM 644 N N . LYS A 1 82 ? -11.733 -7.832 17.744 1.00 94.94 82 LYS A N 1
ATOM 645 C CA . LYS A 1 82 ? -12.023 -8.857 18.757 1.00 94.94 82 LYS A CA 1
ATOM 646 C C . LY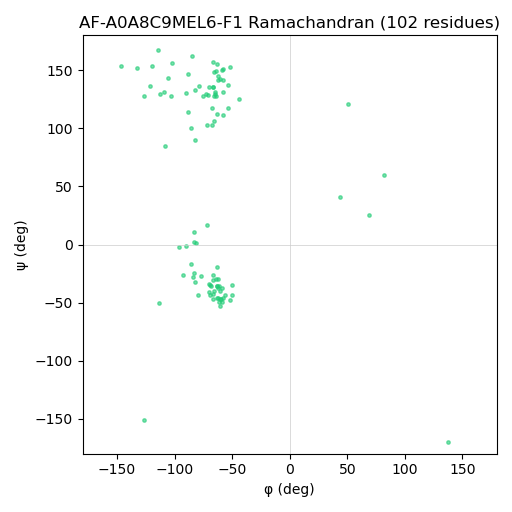S A 1 82 ? -10.847 -9.169 19.685 1.00 94.94 82 LYS A C 1
ATOM 648 O O . LYS A 1 82 ? -10.969 -10.057 20.522 1.00 94.94 82 LYS A O 1
ATOM 653 N N . THR A 1 83 ? -9.710 -8.488 19.552 1.00 96.94 83 THR A N 1
ATOM 654 C CA . THR A 1 83 ? -8.665 -8.605 20.576 1.00 96.94 83 THR A CA 1
ATOM 655 C C . THR A 1 83 ? -9.179 -8.048 21.899 1.00 96.94 83 THR A C 1
ATOM 657 O O . THR A 1 83 ? -9.976 -7.109 21.911 1.00 96.94 83 THR A O 1
ATOM 660 N N . LEU A 1 84 ? -8.700 -8.602 23.017 1.00 95.81 84 LEU A N 1
ATOM 661 C CA . LEU A 1 84 ? -9.092 -8.148 24.352 1.00 95.81 84 LEU A CA 1
ATOM 662 C C . LEU A 1 84 ? -8.916 -6.628 24.495 1.00 95.81 84 LEU A C 1
ATOM 664 O O . LEU A 1 84 ? -9.850 -5.932 24.872 1.00 95.81 84 LEU A O 1
ATOM 668 N N . LEU A 1 85 ? -7.757 -6.104 24.084 1.00 97.12 85 LEU A N 1
ATOM 669 C CA . LEU A 1 85 ? -7.464 -4.671 24.116 1.00 97.12 85 LEU A CA 1
ATOM 670 C C . LEU A 1 85 ? -8.470 -3.846 23.298 1.00 97.12 85 LEU A C 1
ATOM 672 O O . LEU A 1 85 ? -8.979 -2.845 23.793 1.00 97.12 85 LEU A O 1
ATOM 676 N N . ASN A 1 86 ? -8.803 -4.262 22.073 1.00 97.00 86 ASN A N 1
ATOM 677 C CA . ASN A 1 86 ? -9.735 -3.508 21.232 1.00 97.00 86 ASN A CA 1
ATOM 678 C C . ASN A 1 86 ? -11.175 -3.570 21.764 1.00 97.00 86 ASN A C 1
ATOM 680 O O . ASN A 1 86 ? -11.892 -2.573 21.677 1.00 97.00 86 ASN A O 1
ATOM 684 N N . GLN A 1 87 ? -11.588 -4.691 22.364 1.00 97.75 87 GLN A N 1
ATOM 685 C CA . GLN A 1 87 ? -12.888 -4.801 23.035 1.00 97.75 87 GLN A CA 1
ATOM 686 C C . GLN A 1 87 ? -12.966 -3.905 24.276 1.00 97.75 87 GLN A C 1
ATOM 688 O O . GLN A 1 87 ? -13.954 -3.193 24.444 1.00 97.75 87 GLN A O 1
ATOM 693 N N . LEU A 1 88 ? -11.907 -3.862 25.092 1.00 97.12 88 LEU A N 1
ATOM 694 C CA . LEU A 1 88 ? -11.827 -2.972 26.255 1.00 97.12 88 LEU A CA 1
ATOM 695 C C . LEU A 1 88 ? -11.885 -1.496 25.841 1.00 97.12 88 LEU A C 1
ATOM 697 O O . LEU A 1 88 ? -12.673 -0.727 26.389 1.00 97.12 88 LEU A O 1
ATOM 701 N N . LEU A 1 89 ? -11.121 -1.103 24.815 1.00 96.94 89 LEU A N 1
ATOM 702 C CA . LEU A 1 89 ? -11.172 0.256 24.268 1.00 96.94 89 LEU A CA 1
ATOM 703 C C . LEU A 1 89 ? -12.556 0.604 23.703 1.00 96.94 89 LEU A C 1
ATOM 705 O O . LEU A 1 89 ? -13.001 1.749 23.811 1.00 96.94 89 LEU A O 1
ATOM 709 N N . LYS A 1 90 ? -13.242 -0.367 23.091 1.00 96.31 90 LYS A N 1
ATOM 710 C CA . LYS A 1 90 ? -14.600 -0.189 22.571 1.00 96.31 90 LYS A CA 1
ATOM 711 C C . LYS A 1 90 ? -15.608 0.033 23.700 1.00 96.31 90 LYS A C 1
ATOM 713 O O . LYS A 1 90 ? -16.389 0.974 23.594 1.00 96.31 90 LYS A O 1
ATOM 718 N N . GLY A 1 91 ? -15.558 -0.775 24.760 1.00 96.75 91 GLY A N 1
ATOM 719 C CA . GLY A 1 91 ? -16.409 -0.609 25.944 1.00 96.75 91 GLY A CA 1
ATOM 720 C C . GLY A 1 91 ? -16.203 0.758 26.597 1.00 96.75 91 GLY A C 1
ATOM 721 O O . GLY A 1 91 ? -17.151 1.527 26.726 1.00 96.75 91 GLY A O 1
ATOM 722 N N . TYR A 1 92 ? -14.944 1.136 26.845 1.00 96.44 92 TYR A N 1
ATOM 723 C CA . TYR A 1 92 ? -14.611 2.449 27.408 1.00 96.44 92 TYR A CA 1
ATOM 724 C C . TYR A 1 92 ? -15.162 3.617 26.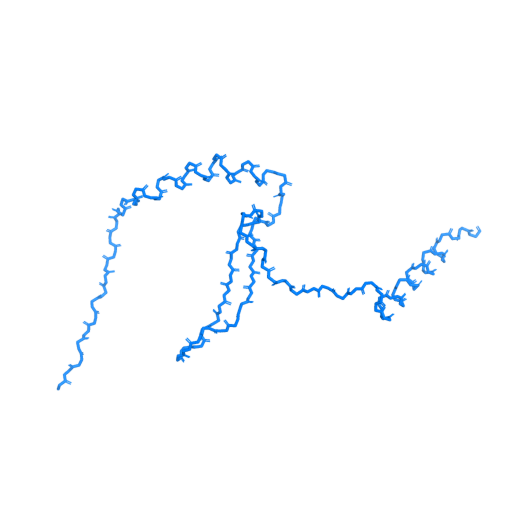572 1.00 96.44 92 TYR A C 1
ATOM 726 O O . TYR A 1 92 ? -15.726 4.568 27.111 1.00 96.44 92 TYR A O 1
ATOM 734 N N . ARG A 1 93 ? -15.043 3.550 25.237 1.00 95.44 93 ARG A N 1
ATOM 735 C CA . ARG A 1 93 ? -15.601 4.577 24.339 1.00 95.44 93 ARG A CA 1
ATOM 736 C C . ARG A 1 93 ? -17.123 4.684 24.437 1.00 95.44 93 ARG A C 1
ATOM 738 O O . ARG A 1 93 ? -17.639 5.795 24.355 1.00 95.44 93 ARG A O 1
ATOM 745 N N . GLN A 1 94 ? -17.824 3.564 24.594 1.00 95.38 94 GLN A N 1
ATOM 746 C CA . GLN A 1 94 ? -19.282 3.541 24.729 1.00 95.38 94 GLN A CA 1
ATOM 747 C C . GLN A 1 94 ? -19.726 4.142 26.063 1.00 95.38 94 GLN A C 1
ATOM 749 O O . GLN A 1 94 ? -20.635 4.971 26.084 1.00 95.38 94 GLN A O 1
ATOM 754 N N . ASP A 1 95 ? -19.049 3.793 27.155 1.00 95.31 95 ASP A N 1
ATOM 755 C CA . ASP A 1 95 ? -19.361 4.328 28.482 1.00 95.31 95 ASP A CA 1
ATOM 756 C C . ASP A 1 95 ? -19.076 5.834 28.563 1.00 95.31 95 ASP A C 1
ATOM 758 O O . ASP A 1 95 ? -19.901 6.599 29.061 1.00 95.31 95 ASP A O 1
ATOM 762 N N . ALA A 1 96 ? -17.974 6.296 27.962 1.00 93.69 96 ALA A N 1
ATOM 763 C CA . ALA A 1 96 ? -17.664 7.722 27.863 1.00 93.69 96 ALA A CA 1
ATOM 764 C C . ALA A 1 96 ? -18.700 8.505 27.033 1.00 93.69 96 ALA A C 1
ATOM 766 O O . ALA A 1 96 ? -19.000 9.657 27.345 1.00 93.69 96 ALA A O 1
ATOM 767 N N . GLN A 1 97 ? -19.254 7.905 25.974 1.00 92.00 97 GLN A N 1
ATOM 768 C CA . GLN A 1 97 ? -20.324 8.518 25.179 1.00 92.00 97 GLN A CA 1
ATOM 769 C C . GLN A 1 97 ? -21.639 8.589 25.957 1.00 92.00 97 GLN A C 1
ATOM 771 O O . GLN A 1 97 ? -22.301 9.623 25.917 1.00 92.00 97 GLN A O 1
ATOM 776 N N . ARG A 1 98 ? -21.985 7.532 26.703 1.00 89.38 98 ARG A N 1
ATOM 777 C CA . ARG A 1 98 ? -23.163 7.511 27.581 1.00 89.38 98 ARG A CA 1
ATOM 778 C C . ARG A 1 98 ? -23.081 8.601 28.643 1.00 89.38 98 ARG A C 1
ATOM 780 O O . ARG A 1 98 ? -24.020 9.370 28.775 1.00 89.38 98 ARG A O 1
ATOM 787 N N . ALA A 1 99 ? -21.937 8.735 29.312 1.00 86.31 99 ALA A N 1
ATOM 788 C CA . ALA A 1 99 ? -21.726 9.764 30.330 1.00 86.31 99 ALA A CA 1
ATOM 789 C C . ALA A 1 99 ? -21.816 11.205 29.784 1.00 86.31 99 ALA A C 1
ATOM 791 O O . ALA A 1 99 ? -22.198 12.111 30.515 1.00 86.31 99 ALA A O 1
ATOM 792 N N . ARG A 1 100 ? -21.474 11.431 28.507 1.00 82.94 100 ARG A N 1
ATOM 793 C CA . ARG A 1 100 ? -21.595 12.746 27.842 1.00 82.94 100 ARG A CA 1
ATOM 794 C C . ARG A 1 100 ? -22.998 13.041 27.309 1.00 82.94 100 ARG A C 1
ATOM 796 O O . ARG A 1 100 ? -23.318 14.203 27.090 1.00 82.94 100 ARG A O 1
ATOM 803 N N . GLY A 1 101 ? -23.780 12.002 27.021 1.00 74.50 101 GLY A N 1
ATOM 804 C CA . GLY A 1 101 ? -25.100 12.093 26.395 1.00 74.50 101 GLY A CA 1
ATOM 805 C C . GLY A 1 101 ? -26.264 12.217 27.375 1.00 74.50 101 GLY A C 1
ATOM 806 O O . GLY A 1 101 ? -27.398 12.315 26.920 1.00 74.50 101 GLY A O 1
ATOM 807 N N . THR A 1 102 ? -26.010 12.207 28.684 1.00 54.62 102 THR A N 1
ATOM 808 C CA . THR A 1 102 ? -27.014 12.503 29.710 1.00 54.62 102 THR A CA 1
ATOM 809 C C . THR A 1 102 ? -27.067 14.022 29.924 1.00 54.62 102 THR A C 1
ATOM 811 O O . THR A 1 102 ? -26.182 14.551 30.601 1.00 54.62 102 THR A O 1
ATOM 814 N N . PRO A 1 103 ? -28.038 14.768 29.359 1.00 54.81 103 PRO A N 1
ATOM 815 C CA . PRO A 1 103 ? -28.393 16.048 29.950 1.00 54.81 103 PRO A CA 1
ATOM 816 C C . PRO A 1 103 ? -28.999 15.738 31.324 1.00 54.81 103 PRO A C 1
ATOM 818 O O . PRO A 1 103 ? -29.852 14.855 31.437 1.00 54.81 103 PRO A O 1
ATOM 821 N N . VAL A 1 104 ? -28.479 16.390 32.362 1.00 57.94 104 VAL A N 1
ATOM 822 C CA . VAL A 1 104 ? -29.092 16.383 33.697 1.00 57.94 104 VAL A CA 1
ATOM 823 C C . VAL A 1 104 ? -30.458 17.053 33.616 1.00 57.94 104 VAL A C 1
ATOM 825 O O . VAL A 1 104 ? -30.545 18.076 32.896 1.00 57.94 104 VAL A O 1
#

Organism: Serinus canaria (NCBI:txid9135)

InterPro domains:
  IPR000456 Large ribosomal subunit protein bL17 [PF01196] (20-65)
  IPR000456 Large ribosomal subunit protein bL17 [PTHR14413] (20-95)
  IPR036373 Large ribosomal subunit protein bL17 superfamily [G3DSA:3.90.1030.10] (5-68)
  IPR036373 Large ribosomal subunit protein bL17 superfamily [SSF64263] (18-73)

Nearest PDB structures (foldseek):
  7nqh-assembly1_BR  TM=9.478E-01  e=3.533E-08  Sus scrofa
  8any-assembly1_O  TM=9.560E-01  e=4.310E-08  Homo sapiens
  7liz-assembly1_A  TM=3.012E-01  e=9.019E+00  Porphyridium purpureum
  4rnd-assembly1_C  TM=2.192E-01  e=7.393E+00  Saccharomyces cerevisiae S288C
  4rnd-assembly1_A  TM=2.195E-01  e=8.441E+00  Saccharomyces cerevisiae S288C

pLDDT: mean 83.57, std 17.38, range [38.56, 97.75]

Foldseek 3Di:
DDDDDDDDDPDDDDDPPDPVVVVVVCCCVVPVVVVCVVPPDDQKDKDWDFFDPDDVSHTDIDIDGPPDPDDDDDDDDDDDCPPPVNVVVVVVVVVVVVVVPDDD

Sequence (104 aa):
MFPTSVPARRGTGAERAAPQEKDLIHKLFKVLAPRFQPHPGSYTRLLQIPNRDGLDRAKMAVIELKGNPLPPLVRPRRHSDKTLLNQLLKGYRQDAQRARGTPV

Secondary structure (DSSP, 8-state):
-PPPPPP-----S-----HHHHHHHHHIIIIIHHHHTT--S-SEEEEEEPPPSSSS---EEEEEETT-SSPPPP-PPPPPTTSHHHHHHHHHHHHHHHHHH---

Radius of gyration: 26.05 Å; Cα contacts (8 Å, |Δi|>4): 45; chains: 1; bound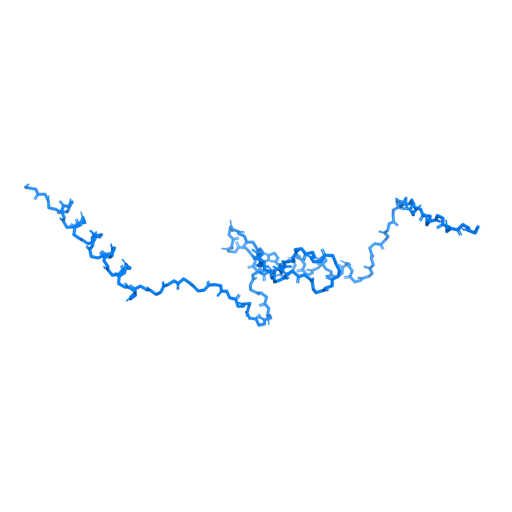ing box: 80×27×62 Å

Mean predicted aligned error: 11.94 Å